Protein AF-A0A5J4RG48-F1 (afdb_monomer_lite)

Foldseek 3Di:
DPDPCPVVVVCCCQCVVVVDDPPDDPVVVLVVLLVVLLVVQVQAAEEQEQAVDPVSVVVQVSNCSNHNPSYFYAYQDPPDGDGDGDD

Organism: NCBI:txid433724

InterPro domains:
  IPR014729 Rossmann-like alpha/beta/alpha sandwich fold [G3DSA:3.40.50.620] (23-82)
  IPR022310 NAD/GMP synthase [PF02540] (39-70)
  IPR025777 GMP synthetase ATP pyrophosphatase domain [PS51553] (24-87)

pLDDT: mean 89.51, std 14.86, range [40.81, 98.06]

Sequence (87 aa):
FHTEEGAQMLRNFAVDVCGCKQDWSPASFIETTVIQLKEQLGNDKVILGLSGGVDSSVTAVLLNKAIGENLTCIFVHAFEQYILFAE

Secondary structure (DSSP, 8-state):
--STTHHHHHHIIIIIIT---S---HHHHHHHHHHHHHHHHTT--EEEEE-SSHHHHHHHHHHHHHHGGGEEEEE--SSS---EE--

Radius of gyration: 19.22 Å; chains: 1; bounding box: 46×34×35 Å

Structure (mmCIF, N/CA/C/O backbone):
data_AF-A0A5J4RG48-F1
#
_entry.id   AF-A0A5J4RG48-F1
#
loop_
_atom_site.group_PDB
_atom_site.id
_atom_site.type_symbol
_atom_site.label_atom_id
_atom_site.label_alt_id
_atom_site.label_comp_id
_atom_site.label_asym_id
_atom_site.label_entity_id
_atom_site.label_seq_id
_atom_site.pdbx_PDB_ins_code
_atom_site.Cartn_x
_atom_site.Cartn_y
_atom_site.Cartn_z
_atom_site.occupancy
_atom_site.B_iso_or_equiv
_atom_site.auth_seq_id
_atom_site.auth_comp_id
_atom_site.auth_asym_id
_atom_site.auth_atom_id
_atom_site.pdbx_PDB_model_num
ATOM 1 N N . PHE A 1 1 ? 21.487 -6.181 -15.835 1.00 61.94 1 PHE A N 1
ATOM 2 C CA . PHE A 1 1 ? 22.133 -6.651 -14.596 1.00 61.94 1 PHE A CA 1
ATOM 3 C C . PHE A 1 1 ? 23.634 -6.529 -14.777 1.00 61.94 1 PHE A C 1
ATOM 5 O O . PHE A 1 1 ? 24.164 -7.163 -15.675 1.00 61.94 1 PHE A O 1
ATOM 12 N N . HIS A 1 2 ? 24.284 -5.638 -14.024 1.00 91.06 2 HIS A N 1
ATOM 13 C CA . HIS A 1 2 ? 25.719 -5.345 -14.184 1.00 91.06 2 HIS A CA 1
ATOM 14 C C . HIS A 1 2 ? 26.614 -6.178 -13.257 1.00 91.06 2 HIS A C 1
ATOM 16 O O . HIS A 1 2 ? 27.793 -6.346 -13.545 1.00 91.06 2 HIS A O 1
ATOM 22 N N . THR A 1 3 ? 26.038 -6.732 -12.188 1.00 94.38 3 THR A N 1
ATOM 23 C CA . THR A 1 3 ? 26.701 -7.649 -11.257 1.00 94.38 3 THR A CA 1
ATOM 24 C C . THR A 1 3 ? 25.905 -8.943 -11.233 1.00 94.38 3 THR A C 1
ATOM 26 O O . THR A 1 3 ? 24.740 -8.925 -10.836 1.00 94.38 3 THR A O 1
ATOM 29 N N . GLU A 1 4 ? 26.526 -10.035 -11.670 1.00 94.69 4 GLU A N 1
ATOM 30 C CA . GLU A 1 4 ? 25.896 -11.353 -11.835 1.00 94.69 4 GLU A CA 1
ATOM 31 C C . GLU A 1 4 ? 25.272 -11.855 -10.522 1.00 94.69 4 GLU A C 1
ATOM 33 O O . GLU A 1 4 ? 24.074 -12.112 -10.462 1.00 94.69 4 GLU A O 1
ATOM 38 N N . GLU A 1 5 ? 26.037 -11.810 -9.427 1.00 96.19 5 GLU A N 1
ATOM 39 C CA . GLU A 1 5 ? 25.617 -12.295 -8.101 1.00 96.19 5 GLU A CA 1
ATOM 40 C C . GLU A 1 5 ? 25.121 -11.185 -7.155 1.00 96.19 5 GLU A C 1
ATOM 42 O O . GLU A 1 5 ? 25.080 -11.347 -5.933 1.00 96.19 5 GLU A O 1
ATOM 47 N N . GLY A 1 6 ? 24.750 -10.017 -7.692 1.00 96.25 6 GLY A N 1
ATOM 48 C CA . GLY A 1 6 ? 24.386 -8.854 -6.871 1.00 96.25 6 GLY A CA 1
ATOM 49 C C . GLY A 1 6 ? 23.193 -9.116 -5.944 1.00 96.25 6 GLY A C 1
ATOM 50 O O . GLY A 1 6 ? 23.212 -8.739 -4.772 1.00 96.25 6 GLY A O 1
ATOM 51 N N . ALA A 1 7 ? 22.172 -9.817 -6.443 1.00 95.88 7 ALA A N 1
ATOM 52 C CA . ALA A 1 7 ? 20.999 -10.176 -5.649 1.00 95.88 7 ALA A CA 1
ATOM 53 C C . ALA A 1 7 ? 21.338 -11.183 -4.537 1.00 95.88 7 ALA A C 1
ATOM 55 O O . ALA A 1 7 ? 20.869 -11.031 -3.408 1.00 95.88 7 ALA A O 1
ATOM 56 N N . GLN A 1 8 ? 22.191 -12.172 -4.830 1.00 96.75 8 GLN A N 1
ATOM 57 C CA . GLN A 1 8 ? 22.632 -13.162 -3.847 1.00 96.75 8 GLN A CA 1
ATOM 58 C C . GLN A 1 8 ? 23.443 -12.503 -2.727 1.00 96.75 8 GLN A C 1
ATOM 60 O O . GLN A 1 8 ? 23.223 -12.792 -1.552 1.00 96.75 8 GLN A O 1
ATOM 65 N N . MET A 1 9 ? 24.329 -11.564 -3.073 1.00 97.06 9 MET A N 1
ATOM 66 C CA . MET A 1 9 ? 25.101 -10.794 -2.098 1.00 97.06 9 MET A CA 1
ATOM 67 C C . MET A 1 9 ? 24.191 -10.003 -1.147 1.00 97.06 9 MET A C 1
ATOM 69 O O . MET A 1 9 ? 24.364 -10.076 0.071 1.00 97.06 9 MET A O 1
ATOM 73 N N . LEU A 1 10 ? 23.190 -9.295 -1.685 1.00 96.75 10 LEU A N 1
ATOM 74 C CA . LEU A 1 10 ? 22.222 -8.542 -0.880 1.00 96.75 10 LEU A CA 1
ATOM 75 C C . LEU A 1 10 ? 21.381 -9.456 0.016 1.00 96.75 10 LEU A C 1
ATOM 77 O O . LEU A 1 10 ? 21.156 -9.128 1.181 1.00 96.75 10 LEU A O 1
ATOM 81 N N . ARG A 1 11 ? 20.956 -10.618 -0.496 1.00 97.00 11 ARG A N 1
ATOM 82 C CA . ARG A 1 11 ? 20.224 -11.618 0.288 1.00 97.00 11 ARG A CA 1
ATOM 83 C C . ARG A 1 11 ? 21.065 -12.124 1.459 1.00 97.00 11 ARG A C 1
ATOM 85 O O . ARG A 1 11 ? 20.572 -12.123 2.581 1.00 97.00 11 ARG A O 1
ATOM 92 N N . ASN A 1 12 ? 22.312 -12.529 1.208 1.00 97.75 12 ASN A N 1
ATOM 93 C CA . ASN A 1 12 ? 23.201 -13.049 2.250 1.00 97.75 12 ASN A CA 1
ATOM 94 C C . ASN A 1 12 ? 23.412 -12.016 3.360 1.00 97.75 12 ASN A C 1
ATOM 96 O O . ASN A 1 12 ? 23.360 -12.343 4.541 1.00 97.75 12 ASN A O 1
ATOM 100 N N . PHE A 1 13 ? 23.602 -10.751 2.987 1.00 98.00 13 PHE A N 1
ATOM 101 C CA . PHE A 1 13 ? 23.747 -9.682 3.963 1.00 98.00 13 PHE A CA 1
ATOM 102 C C . PHE A 1 13 ? 22.462 -9.462 4.775 1.00 98.00 13 PHE A C 1
ATOM 104 O O . PHE A 1 13 ? 22.482 -9.561 5.999 1.00 98.00 13 PHE A O 1
ATOM 111 N N . ALA A 1 14 ? 21.333 -9.206 4.109 1.00 97.56 14 ALA A N 1
ATOM 112 C CA . ALA A 1 14 ? 20.089 -8.863 4.795 1.00 97.56 14 ALA A CA 1
ATOM 113 C C . ALA A 1 14 ? 19.543 -10.025 5.643 1.00 97.56 14 ALA A C 1
ATOM 115 O O . ALA A 1 14 ? 19.100 -9.814 6.768 1.00 97.56 14 ALA A O 1
ATOM 116 N N . VAL A 1 15 ? 19.579 -11.252 5.125 1.00 97.56 15 VAL A N 1
ATOM 117 C CA . VAL A 1 15 ? 18.947 -12.415 5.764 1.00 97.56 15 VAL A CA 1
ATOM 118 C C . VAL A 1 15 ? 19.922 -13.140 6.679 1.00 97.56 15 VAL A C 1
ATOM 12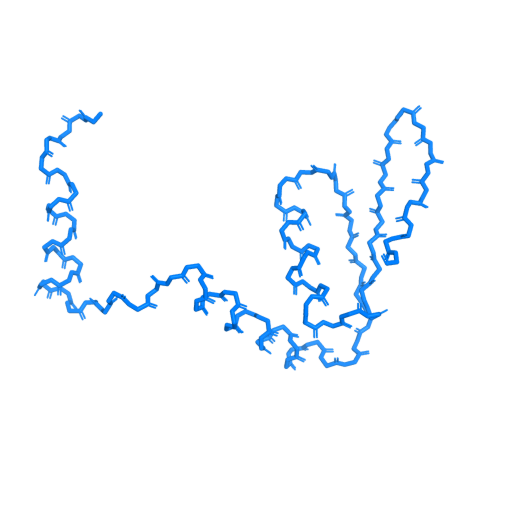0 O O . VAL A 1 15 ? 19.606 -13.359 7.844 1.00 97.56 15 VAL A O 1
ATOM 123 N N . ASP A 1 16 ? 21.104 -13.498 6.176 1.00 97.62 16 ASP A N 1
ATOM 124 C CA . ASP A 1 16 ? 21.997 -14.413 6.891 1.00 97.62 16 ASP A CA 1
ATOM 125 C C . ASP A 1 16 ? 22.900 -13.664 7.892 1.00 97.62 16 ASP A C 1
ATOM 127 O O . ASP A 1 16 ? 23.153 -14.170 8.982 1.00 97.62 16 ASP A O 1
ATOM 131 N N . VAL A 1 17 ? 23.351 -12.443 7.565 1.00 98.06 17 VAL A N 1
ATOM 132 C CA . VAL A 1 17 ? 24.192 -11.620 8.462 1.00 98.06 17 VAL A CA 1
ATOM 133 C C . VAL A 1 17 ? 23.351 -10.760 9.408 1.00 98.06 17 VAL A C 1
ATOM 135 O O . VAL A 1 17 ? 23.573 -10.783 10.617 1.00 98.06 17 VAL A O 1
ATOM 138 N N . CYS A 1 18 ? 22.393 -9.989 8.882 1.00 97.94 18 CYS A N 1
ATOM 139 C CA . CYS A 1 18 ? 21.550 -9.103 9.693 1.00 97.94 18 CYS A CA 1
ATOM 140 C C . CYS A 1 18 ? 20.370 -9.823 10.364 1.00 97.94 18 CYS A C 1
ATOM 142 O O . CYS A 1 18 ? 19.783 -9.272 11.294 1.00 97.94 18 CYS A O 1
ATOM 144 N N . GLY A 1 19 ? 20.005 -11.027 9.911 1.00 96.94 19 GLY A N 1
ATOM 145 C CA . GLY A 1 19 ? 18.884 -11.778 10.476 1.00 96.94 19 GLY A CA 1
ATOM 146 C C . GLY A 1 19 ? 17.505 -11.204 10.133 1.00 96.94 19 GLY A C 1
ATOM 147 O O . GLY A 1 19 ? 16.544 -11.475 10.857 1.00 96.94 19 GLY A O 1
ATOM 148 N N . CYS A 1 20 ? 17.375 -10.388 9.076 1.00 96.94 20 CYS A N 1
ATOM 149 C CA . CYS A 1 20 ? 16.084 -9.824 8.684 1.00 96.94 20 CYS A CA 1
ATOM 150 C C . CYS A 1 20 ? 15.122 -10.933 8.247 1.00 96.94 20 CYS A C 1
ATOM 152 O O . CYS A 1 20 ? 15.451 -11.787 7.418 1.00 96.94 20 CYS A O 1
ATOM 154 N N . LYS A 1 21 ? 13.895 -10.886 8.768 1.00 93.50 21 LYS A N 1
ATOM 155 C CA . LYS A 1 21 ? 12.820 -11.783 8.341 1.00 93.50 21 LYS A CA 1
ATOM 156 C C . LYS A 1 21 ? 12.342 -11.401 6.940 1.00 93.50 21 LYS A C 1
ATOM 158 O O . LYS A 1 21 ? 12.317 -10.231 6.573 1.00 93.50 21 LYS A O 1
ATOM 163 N N . GLN A 1 22 ? 11.947 -12.405 6.163 1.00 93.44 22 GLN A N 1
ATOM 164 C CA . GLN A 1 22 ? 11.352 -12.231 4.834 1.00 93.44 22 GLN A CA 1
ATOM 165 C C . GLN A 1 22 ? 9.818 -12.231 4.914 1.00 93.44 22 GLN A C 1
ATOM 167 O O . GLN A 1 22 ? 9.144 -12.937 4.172 1.00 93.44 22 GLN A O 1
ATOM 172 N N . ASP A 1 23 ? 9.265 -11.493 5.872 1.00 92.94 23 ASP A N 1
ATOM 173 C CA . ASP A 1 23 ? 7.822 -11.391 6.133 1.00 92.94 23 ASP A CA 1
ATOM 174 C C . ASP A 1 23 ? 7.168 -10.180 5.446 1.00 92.94 23 ASP A C 1
ATOM 176 O O . ASP A 1 23 ? 5.938 -10.040 5.428 1.00 92.94 23 ASP A O 1
ATOM 180 N N . TRP A 1 24 ? 7.977 -9.326 4.818 1.00 94.25 24 TRP A N 1
ATOM 181 C CA . TRP A 1 24 ? 7.469 -8.244 3.993 1.00 94.25 24 TRP A CA 1
ATOM 182 C C . TRP A 1 24 ? 6.931 -8.779 2.666 1.00 94.25 24 TRP A C 1
ATOM 184 O O . TRP A 1 24 ? 7.658 -9.346 1.848 1.00 94.25 24 TRP A O 1
ATOM 194 N N . SER A 1 25 ? 5.640 -8.561 2.439 1.00 95.06 25 SER A N 1
ATOM 195 C CA . SER A 1 25 ? 4.966 -8.853 1.182 1.00 95.06 25 SER A CA 1
ATOM 196 C C . SER A 1 25 ? 3.971 -7.735 0.867 1.00 95.06 25 SER A C 1
ATOM 198 O O . SER A 1 25 ? 3.476 -7.080 1.787 1.00 95.06 25 SER A O 1
ATOM 200 N N . PRO A 1 26 ? 3.599 -7.531 -0.407 1.00 93.62 26 PRO A N 1
ATOM 201 C CA . PRO A 1 26 ? 2.550 -6.575 -0.753 1.00 93.62 26 PRO A CA 1
ATOM 202 C C . PRO A 1 26 ? 1.218 -6.853 -0.039 1.00 93.62 26 PRO A C 1
ATOM 204 O O . PRO A 1 26 ? 0.521 -5.915 0.334 1.00 93.62 26 PRO A O 1
ATOM 207 N N . ALA A 1 27 ? 0.877 -8.125 0.196 1.00 94.19 27 ALA A N 1
ATOM 208 C CA . ALA A 1 27 ? -0.340 -8.505 0.912 1.00 94.19 27 ALA A CA 1
ATOM 209 C C . ALA A 1 27 ? -0.290 -8.080 2.389 1.00 94.19 27 ALA A C 1
ATOM 211 O O . ALA A 1 27 ? -1.188 -7.374 2.847 1.00 94.19 27 ALA A O 1
ATOM 212 N N . SER A 1 28 ? 0.791 -8.428 3.101 1.00 94.06 28 SER A N 1
ATOM 213 C CA . SER A 1 28 ? 0.969 -8.035 4.507 1.00 94.06 28 SER A CA 1
ATOM 214 C C . SER A 1 28 ? 1.066 -6.515 4.672 1.00 94.06 28 SER A C 1
ATOM 216 O O . SER A 1 28 ? 0.550 -5.966 5.648 1.00 94.06 28 SER A O 1
ATOM 218 N N . PHE A 1 29 ? 1.649 -5.817 3.692 1.00 95.56 29 PHE A N 1
ATOM 219 C CA . PHE A 1 29 ? 1.670 -4.356 3.651 1.00 95.56 29 PHE A CA 1
ATOM 220 C C . PHE A 1 29 ? 0.258 -3.766 3.543 1.00 95.56 29 PHE A C 1
ATOM 222 O O . PHE A 1 29 ? -0.108 -2.941 4.375 1.00 95.56 29 PHE A O 1
ATOM 229 N N . ILE A 1 30 ? -0.558 -4.216 2.580 1.00 96.12 30 ILE A N 1
ATOM 230 C CA . ILE A 1 30 ? -1.934 -3.721 2.405 1.00 96.12 30 ILE A CA 1
ATOM 231 C C . ILE A 1 30 ? -2.754 -3.919 3.684 1.00 96.12 30 ILE A C 1
ATOM 233 O O . ILE A 1 30 ? -3.405 -2.978 4.134 1.00 96.12 30 ILE A O 1
ATOM 237 N N . GLU A 1 31 ? -2.718 -5.115 4.275 1.00 95.69 31 GLU A N 1
ATOM 238 C CA . GLU A 1 31 ? -3.460 -5.420 5.505 1.00 95.69 31 GLU A CA 1
ATOM 239 C C . GLU A 1 31 ? -3.055 -4.491 6.653 1.00 95.69 31 GLU A C 1
ATOM 241 O O . GLU A 1 31 ? -3.910 -3.850 7.269 1.00 95.69 31 GLU A O 1
ATOM 246 N N . THR A 1 32 ? -1.748 -4.358 6.893 1.00 96.75 32 THR A N 1
ATOM 247 C CA . THR A 1 32 ? -1.219 -3.530 7.984 1.00 96.75 32 THR A CA 1
ATOM 248 C C . THR A 1 32 ? -1.551 -2.054 7.772 1.00 96.75 32 THR A C 1
ATOM 250 O O . THR A 1 32 ? -2.004 -1.382 8.697 1.00 96.75 32 THR A O 1
ATOM 253 N N . THR A 1 33 ? -1.383 -1.547 6.549 1.00 97.31 33 THR A N 1
ATOM 254 C CA . THR A 1 33 ? -1.668 -0.148 6.217 1.00 97.31 33 THR A CA 1
ATOM 255 C C . THR A 1 33 ? -3.153 0.180 6.349 1.00 97.31 33 THR A C 1
ATOM 257 O O . THR A 1 33 ? -3.491 1.227 6.892 1.00 97.31 33 THR A O 1
ATOM 260 N N . VAL A 1 34 ? -4.057 -0.700 5.908 1.00 97.38 34 VAL A N 1
ATOM 261 C CA . VAL A 1 34 ? -5.508 -0.477 6.044 1.00 97.38 34 VAL A CA 1
ATOM 262 C C . VAL A 1 34 ? -5.921 -0.399 7.516 1.00 97.38 34 VAL A C 1
ATOM 264 O O . VAL A 1 34 ? -6.700 0.482 7.880 1.00 97.38 34 VAL A O 1
ATOM 267 N N . ILE A 1 35 ? -5.376 -1.272 8.370 1.00 97.81 35 ILE A N 1
ATOM 268 C CA . ILE A 1 35 ? -5.637 -1.249 9.818 1.00 97.81 35 ILE A CA 1
ATOM 269 C C . ILE A 1 35 ? -5.148 0.068 10.428 1.00 97.81 35 ILE A C 1
ATOM 271 O O . ILE A 1 35 ? -5.925 0.759 11.083 1.00 97.81 35 ILE A O 1
ATOM 275 N N . GLN A 1 36 ? -3.900 0.453 10.148 1.00 98.00 36 GLN A N 1
ATOM 276 C CA . GLN A 1 36 ? -3.308 1.694 10.657 1.00 98.00 36 GLN A CA 1
ATOM 277 C C . GLN A 1 36 ? -4.100 2.934 10.231 1.00 98.00 36 GLN A C 1
ATOM 279 O O . GLN A 1 36 ? -4.374 3.805 11.052 1.00 98.00 36 GLN A O 1
ATOM 284 N N . LEU A 1 37 ? -4.510 3.006 8.960 1.00 97.62 37 LEU A N 1
ATOM 285 C CA . LEU A 1 37 ? -5.319 4.113 8.449 1.00 97.62 37 LEU A CA 1
ATOM 286 C C . LEU A 1 37 ? -6.679 4.185 9.146 1.00 97.62 37 LEU A C 1
ATOM 288 O O . LEU A 1 37 ? -7.121 5.272 9.507 1.00 97.62 37 LEU A O 1
ATOM 292 N N . LYS A 1 38 ? -7.330 3.040 9.373 1.00 96.94 38 LYS A N 1
ATOM 293 C CA . LYS A 1 38 ? -8.620 2.988 10.066 1.00 96.94 38 LYS A CA 1
ATOM 294 C C . LYS A 1 38 ? -8.508 3.435 11.526 1.00 96.94 38 LYS A C 1
ATOM 296 O O . LYS A 1 38 ? -9.373 4.166 11.999 1.00 96.94 38 LYS A O 1
ATOM 301 N N . GLU A 1 39 ? -7.450 3.029 12.226 1.00 97.56 39 GLU A N 1
ATOM 302 C CA . GLU A 1 39 ? -7.177 3.458 13.605 1.00 97.56 39 GLU A CA 1
ATOM 303 C C . GLU A 1 39 ? -6.851 4.951 13.690 1.00 97.56 39 GLU A C 1
ATOM 305 O O . GLU A 1 39 ? -7.341 5.640 14.581 1.00 97.56 39 GLU A O 1
ATOM 310 N N . GLN A 1 40 ? -6.051 5.456 12.750 1.00 97.62 40 GLN A N 1
ATOM 311 C CA . GLN A 1 40 ? -5.629 6.852 12.730 1.00 97.62 40 GLN A CA 1
ATOM 312 C C . GLN A 1 40 ? -6.771 7.808 12.366 1.00 97.62 40 GLN A C 1
ATOM 314 O O . GLN A 1 40 ? -6.856 8.891 12.937 1.00 97.62 40 GLN A O 1
ATOM 319 N N . LEU A 1 41 ? -7.610 7.440 11.394 1.00 96.69 41 LEU A N 1
ATOM 320 C CA . LEU A 1 41 ? -8.643 8.319 10.838 1.00 96.69 41 LEU A CA 1
ATOM 321 C C . LEU A 1 41 ? -10.000 8.150 11.529 1.00 96.69 41 LEU A C 1
ATOM 323 O O . LEU A 1 41 ? -10.803 9.077 11.529 1.00 96.69 41 LEU A O 1
ATOM 327 N N . GLY A 1 42 ? -10.284 6.983 12.116 1.00 94.56 42 GLY A N 1
ATOM 328 C CA . GLY A 1 42 ? -11.555 6.715 12.786 1.00 94.56 42 GLY A CA 1
ATOM 329 C C . GLY A 1 42 ? -12.763 7.012 11.889 1.00 94.56 42 GLY A C 1
ATOM 330 O O . GLY A 1 42 ? -12.995 6.317 10.901 1.00 94.56 42 GLY A O 1
ATOM 331 N N . ASN A 1 43 ? -13.526 8.051 12.248 1.00 95.12 43 ASN A N 1
ATOM 332 C CA . ASN A 1 43 ? -14.715 8.515 11.520 1.00 95.12 43 ASN A CA 1
ATOM 333 C C . ASN A 1 43 ? -14.509 9.866 10.808 1.00 95.12 43 ASN A C 1
ATOM 335 O O . ASN A 1 43 ? -15.485 10.496 10.392 1.00 95.12 43 ASN A O 1
ATOM 339 N N . ASP A 1 44 ? -13.267 10.332 10.690 1.00 97.00 44 ASP A N 1
ATOM 340 C CA . ASP A 1 44 ? -12.960 11.583 10.007 1.00 97.00 44 ASP A CA 1
ATOM 341 C C . ASP A 1 44 ? -13.227 11.467 8.506 1.00 97.00 44 ASP A C 1
ATOM 343 O O . ASP A 1 44 ? -13.005 10.425 7.884 1.00 97.00 44 ASP A O 1
ATOM 347 N N . LYS A 1 45 ? -13.676 12.573 7.907 1.00 96.31 45 LYS A N 1
ATOM 348 C CA . LYS A 1 45 ? -13.855 12.681 6.457 1.00 96.31 45 LYS A CA 1
ATOM 349 C C . LYS A 1 45 ? -12.559 13.135 5.796 1.00 96.31 45 LYS A C 1
ATOM 351 O O . LYS A 1 45 ? -11.971 14.135 6.207 1.00 96.31 45 LYS A O 1
ATOM 356 N N . VAL A 1 46 ? -12.148 12.441 4.740 1.00 96.81 46 VAL A N 1
ATOM 357 C CA . VAL A 1 46 ? -10.895 12.678 4.015 1.00 96.81 46 VAL A CA 1
ATOM 358 C C . VAL A 1 46 ? -11.191 13.089 2.581 1.00 96.81 46 VAL A C 1
ATOM 360 O O . VAL A 1 46 ? -11.998 12.465 1.900 1.00 96.81 46 VAL A O 1
ATOM 363 N N . ILE A 1 47 ? -10.500 14.121 2.099 1.00 95.62 47 ILE A N 1
ATOM 364 C CA . ILE A 1 47 ? -10.545 14.542 0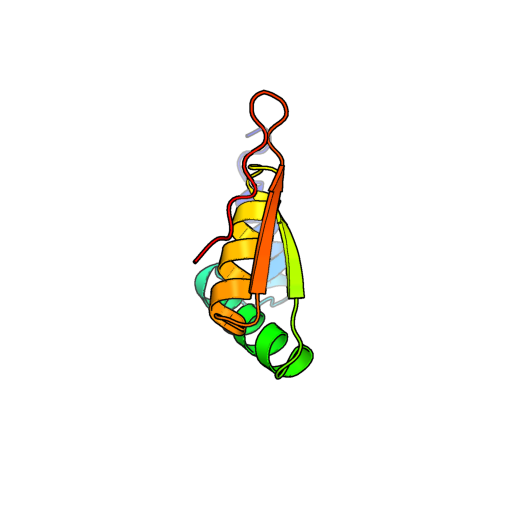.697 1.00 95.62 47 ILE A CA 1
ATOM 365 C C . ILE A 1 47 ? -9.222 14.166 0.030 1.00 95.62 47 ILE A C 1
ATOM 367 O O . ILE A 1 47 ? -8.154 14.494 0.546 1.00 95.62 47 ILE A O 1
ATOM 371 N N . LEU A 1 48 ? -9.291 13.519 -1.132 1.00 95.31 48 LEU A N 1
ATOM 372 C CA . LEU A 1 48 ? -8.131 13.156 -1.942 1.00 95.31 48 LEU A CA 1
ATOM 373 C C . LEU A 1 48 ? -8.213 13.808 -3.323 1.00 95.31 48 LEU A C 1
ATOM 375 O O . LEU A 1 48 ? -9.146 13.557 -4.080 1.00 95.31 48 LEU A O 1
ATOM 379 N N . GLY A 1 49 ? -7.202 14.595 -3.688 1.00 93.62 49 GLY A N 1
ATOM 380 C CA . GLY A 1 49 ? -7.013 15.025 -5.072 1.00 93.62 49 GLY A CA 1
ATOM 381 C C . GLY A 1 49 ? -6.519 13.859 -5.927 1.00 93.62 49 GLY A C 1
ATOM 382 O O . GLY A 1 49 ? -5.389 13.401 -5.757 1.00 93.62 49 GLY A O 1
ATOM 383 N N . LEU A 1 50 ? -7.352 13.379 -6.846 1.00 92.81 50 LEU A N 1
ATOM 384 C CA . LEU A 1 50 ? -7.005 12.324 -7.787 1.00 92.81 50 LEU A CA 1
ATOM 385 C C . LEU A 1 50 ? -6.416 12.966 -9.048 1.00 92.81 50 LEU A C 1
ATOM 387 O O . LEU A 1 50 ? -7.096 13.720 -9.739 1.00 92.81 50 LEU A O 1
ATOM 391 N N . SER A 1 51 ? -5.148 12.687 -9.354 1.00 89.69 51 SER A N 1
ATOM 392 C CA . SER A 1 51 ? -4.480 13.244 -10.543 1.00 89.69 51 SER A CA 1
ATOM 393 C C . SER A 1 51 ? -4.582 12.339 -11.772 1.00 89.69 51 SER A C 1
ATOM 395 O O . SER A 1 51 ? -4.244 12.756 -12.875 1.00 89.69 51 SER A O 1
ATOM 397 N N . GLY A 1 52 ? -5.005 11.084 -11.582 1.00 85.31 52 GLY A N 1
ATOM 398 C CA . GLY A 1 52 ? -4.914 10.022 -12.589 1.00 85.31 52 GLY A CA 1
ATOM 399 C C . GLY A 1 52 ? -3.552 9.315 -12.613 1.00 85.31 52 GLY A C 1
ATOM 400 O O . GLY A 1 52 ? -3.379 8.340 -13.338 1.00 85.31 52 GLY A O 1
ATOM 401 N N . GLY A 1 53 ? -2.587 9.762 -11.800 1.00 89.75 53 GLY A N 1
ATOM 402 C CA . GLY A 1 53 ? -1.317 9.066 -11.604 1.00 89.75 53 GLY A CA 1
ATOM 403 C C . GLY A 1 53 ? -1.466 7.808 -10.744 1.00 89.75 53 GLY A C 1
ATOM 404 O O . GLY A 1 53 ? -2.376 7.711 -9.909 1.00 89.75 53 GLY A O 1
ATOM 405 N N . VAL A 1 54 ? -0.533 6.867 -10.916 1.00 94.31 54 VAL A N 1
ATOM 406 C CA . VAL A 1 54 ? -0.512 5.579 -10.198 1.00 94.31 54 VAL A CA 1
ATOM 407 C C . VAL A 1 54 ? -0.529 5.787 -8.683 1.00 94.31 54 VAL A C 1
ATOM 409 O O . VAL A 1 54 ? -1.355 5.185 -8.005 1.00 94.31 54 VAL A O 1
ATOM 412 N N . ASP A 1 55 ? 0.285 6.705 -8.162 1.00 94.62 55 ASP A N 1
ATOM 413 C CA . ASP A 1 55 ? 0.396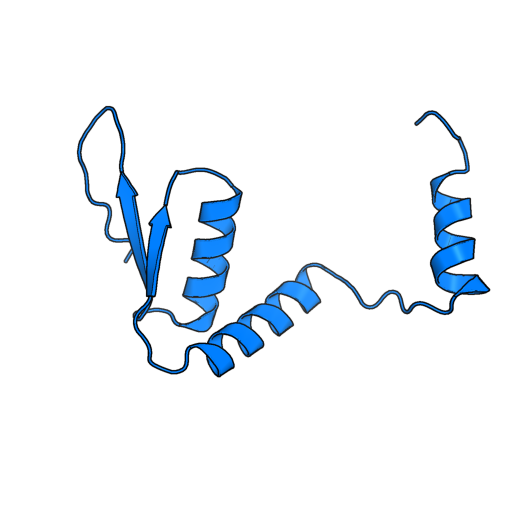 6.949 -6.718 1.00 94.62 55 ASP A CA 1
ATOM 414 C C . ASP A 1 55 ? -0.933 7.405 -6.101 1.00 94.62 55 ASP A C 1
ATOM 416 O O . ASP A 1 55 ? -1.399 6.838 -5.110 1.00 94.62 55 ASP A O 1
ATOM 420 N N . SER A 1 56 ? -1.589 8.394 -6.722 1.00 93.44 56 SER A N 1
ATOM 421 C CA . SER A 1 56 ? -2.892 8.894 -6.259 1.00 93.44 56 SER A CA 1
ATOM 422 C C . SER A 1 56 ? -3.986 7.828 -6.360 1.00 93.44 56 SER A C 1
ATOM 424 O O . SER A 1 56 ? -4.857 7.758 -5.498 1.00 93.44 56 SER A O 1
ATOM 426 N N . SER A 1 57 ? -3.896 6.940 -7.355 1.00 93.69 57 SER A N 1
ATOM 427 C CA . SER A 1 57 ? -4.856 5.852 -7.557 1.00 93.69 57 SER A CA 1
ATOM 428 C C . SER A 1 57 ? -4.686 4.748 -6.511 1.00 93.69 57 SER A C 1
ATOM 430 O O . SER A 1 57 ? -5.664 4.306 -5.913 1.00 93.69 57 SER A O 1
ATOM 432 N N . VAL A 1 58 ? -3.447 4.335 -6.225 1.00 95.75 58 VAL A N 1
ATOM 433 C CA . VAL A 1 58 ? -3.152 3.367 -5.156 1.00 95.75 58 VAL A CA 1
ATOM 434 C C . VAL A 1 58 ? -3.552 3.937 -3.794 1.00 95.75 58 VAL A C 1
ATOM 436 O O . VAL A 1 58 ? -4.170 3.236 -2.993 1.00 95.75 58 VAL A O 1
ATOM 439 N N . THR A 1 59 ? -3.280 5.224 -3.557 1.00 96.25 59 THR A N 1
ATOM 440 C CA . THR A 1 59 ? -3.700 5.928 -2.336 1.00 96.25 59 THR A CA 1
ATOM 441 C C . THR A 1 59 ? -5.222 5.925 -2.182 1.00 96.25 59 THR A C 1
ATOM 443 O O . THR A 1 59 ? -5.718 5.585 -1.109 1.00 96.25 59 THR A O 1
ATOM 446 N N . ALA A 1 60 ? -5.969 6.225 -3.253 1.00 96.00 60 ALA A N 1
ATOM 447 C CA . ALA A 1 60 ? -7.431 6.179 -3.250 1.00 96.00 60 ALA A CA 1
ATOM 448 C C . ALA A 1 60 ? -7.954 4.787 -2.874 1.00 96.00 60 ALA A C 1
ATOM 450 O O . ALA A 1 60 ? -8.837 4.663 -2.032 1.00 96.00 60 ALA A O 1
ATOM 451 N N . VAL A 1 61 ? -7.368 3.727 -3.440 1.00 95.44 61 VAL A N 1
ATOM 452 C CA . VAL A 1 61 ? -7.772 2.342 -3.152 1.00 95.44 61 VAL A CA 1
ATOM 453 C C . VAL A 1 61 ? -7.500 1.960 -1.695 1.00 95.44 61 VAL A C 1
ATOM 455 O O . VAL A 1 61 ? -8.346 1.321 -1.068 1.00 95.44 61 VAL A O 1
ATOM 458 N N . LEU A 1 62 ? -6.343 2.335 -1.141 1.00 97.19 62 LEU A N 1
ATOM 459 C CA . LEU A 1 62 ? -6.004 2.044 0.256 1.00 97.19 62 LEU A CA 1
ATOM 460 C C . LEU A 1 62 ? -6.913 2.798 1.233 1.00 97.19 62 LEU A C 1
ATOM 462 O O . LEU A 1 62 ? -7.425 2.191 2.172 1.00 97.19 62 LEU A O 1
ATOM 466 N N . LEU A 1 63 ? -7.166 4.087 0.987 1.00 97.12 63 LEU A N 1
ATOM 467 C CA . LEU A 1 63 ? -8.078 4.885 1.808 1.00 97.12 63 LEU A CA 1
ATOM 468 C C . LEU A 1 63 ? -9.517 4.371 1.704 1.00 97.12 63 LEU A C 1
ATOM 470 O O . LEU A 1 63 ? -10.168 4.201 2.729 1.00 97.12 63 LEU A O 1
ATOM 474 N N . ASN A 1 64 ? -9.994 4.030 0.505 1.00 96.19 64 ASN A N 1
ATOM 475 C CA . ASN A 1 64 ? -11.343 3.492 0.327 1.00 96.19 64 ASN A CA 1
ATOM 476 C C . ASN A 1 64 ? -11.525 2.167 1.088 1.00 96.19 64 ASN A C 1
ATOM 478 O O . ASN A 1 64 ? -12.533 1.957 1.755 1.00 96.19 64 ASN A O 1
ATOM 482 N N . LYS A 1 65 ? -10.511 1.289 1.078 1.00 95.81 65 LYS A N 1
ATOM 483 C CA . LYS A 1 65 ? -10.514 0.059 1.891 1.00 95.81 65 LYS A CA 1
ATOM 484 C C . LYS A 1 65 ? -10.552 0.331 3.400 1.00 95.81 65 LYS A C 1
ATOM 486 O O . LYS A 1 65 ? -11.091 -0.494 4.133 1.00 95.81 65 LYS A O 1
ATOM 491 N N . ALA A 1 66 ? -9.960 1.432 3.863 1.00 96.75 66 ALA A N 1
ATOM 492 C CA . ALA A 1 66 ? -9.872 1.763 5.283 1.00 96.75 66 ALA A CA 1
ATOM 493 C C . ALA A 1 66 ? -11.121 2.478 5.820 1.00 96.75 66 ALA A C 1
ATOM 495 O O . ALA A 1 66 ? -11.612 2.111 6.889 1.00 96.75 66 ALA A O 1
ATOM 496 N N . ILE A 1 67 ? -11.628 3.478 5.091 1.00 96.25 67 ILE A N 1
ATOM 497 C CA . ILE A 1 67 ? -12.652 4.418 5.579 1.00 96.25 67 ILE A CA 1
ATOM 498 C C . ILE A 1 67 ? -13.895 4.535 4.680 1.00 96.25 67 ILE A C 1
ATOM 500 O O . ILE A 1 67 ? -14.848 5.208 5.068 1.00 96.25 67 ILE A O 1
ATOM 504 N N . GLY A 1 68 ? -13.922 3.868 3.519 1.00 94.69 68 GLY A N 1
ATOM 505 C CA . GLY A 1 68 ? -15.094 3.779 2.640 1.00 94.69 68 GLY A CA 1
ATOM 506 C C . GLY A 1 68 ? -15.732 5.134 2.332 1.00 94.69 68 GLY A C 1
ATOM 507 O O . GLY A 1 68 ? -15.065 6.045 1.849 1.00 94.69 68 GLY A O 1
ATOM 508 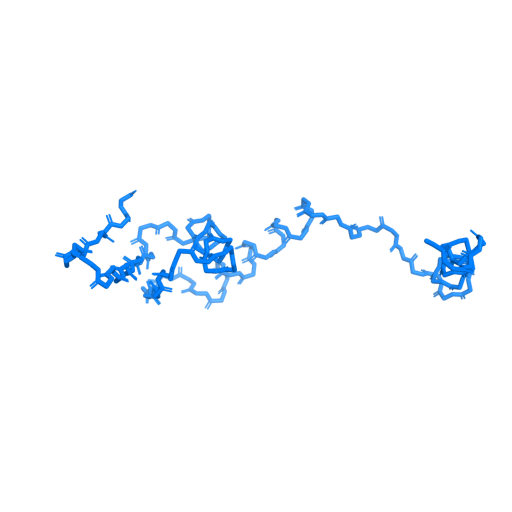N N . GLU A 1 69 ? -17.010 5.276 2.690 1.00 94.62 69 GLU A N 1
ATOM 509 C CA . GLU A 1 69 ? -17.849 6.464 2.452 1.00 94.62 69 GLU A CA 1
ATOM 510 C C . GLU A 1 69 ? -17.301 7.774 3.048 1.00 94.62 69 GLU A C 1
ATOM 512 O O . GLU A 1 69 ? -17.729 8.862 2.664 1.00 94.62 69 GLU A O 1
ATOM 517 N N . ASN A 1 70 ? -16.350 7.703 3.985 1.00 95.88 70 ASN A N 1
ATOM 518 C CA . ASN A 1 70 ? -15.692 8.890 4.528 1.00 95.88 70 ASN A CA 1
ATOM 519 C C . ASN A 1 70 ? -14.595 9.451 3.604 1.00 95.88 70 ASN A C 1
ATOM 521 O O . ASN A 1 70 ? -14.033 10.503 3.913 1.00 95.88 70 ASN A O 1
ATOM 525 N N . LEU A 1 71 ? -14.275 8.786 2.490 1.00 97.00 71 LEU A N 1
ATOM 526 C CA . LEU A 1 71 ? -13.344 9.277 1.477 1.00 97.00 71 LEU A CA 1
ATOM 527 C C . LEU A 1 71 ? -14.085 9.968 0.327 1.00 97.00 71 LEU A C 1
ATOM 529 O O . LEU A 1 71 ? -14.887 9.354 -0.366 1.00 97.00 71 LEU A O 1
ATOM 533 N N . THR A 1 72 ? -13.701 11.207 0.031 1.00 95.25 72 THR A N 1
ATOM 534 C CA . THR A 1 72 ? -14.133 11.929 -1.170 1.00 95.25 72 THR A CA 1
ATOM 535 C C . THR A 1 72 ? -12.946 12.144 -2.101 1.00 95.25 72 THR A C 1
ATOM 537 O O . THR A 1 72 ? -12.030 12.906 -1.788 1.00 95.25 72 THR A O 1
ATOM 540 N N . CYS A 1 73 ? -12.962 11.514 -3.276 1.00 93.38 73 CYS A N 1
ATOM 541 C CA . CYS A 1 73 ? -11.968 11.781 -4.316 1.00 93.38 73 CYS A CA 1
ATOM 542 C C . CYS A 1 73 ? -12.421 12.937 -5.218 1.00 93.38 73 CYS A C 1
ATOM 544 O O . CYS A 1 73 ? -13.574 12.985 -5.636 1.00 93.38 73 CYS A O 1
ATOM 546 N N . ILE A 1 74 ? -11.504 13.851 -5.534 1.00 91.06 74 ILE A N 1
ATOM 547 C CA . ILE A 1 74 ? -11.711 14.963 -6.463 1.00 91.06 74 ILE A CA 1
ATOM 548 C C . ILE A 1 74 ? -10.752 14.778 -7.629 1.00 91.06 74 ILE A C 1
ATOM 550 O O . ILE A 1 74 ? -9.547 14.982 -7.487 1.00 91.06 74 ILE A O 1
ATOM 554 N N . PHE A 1 75 ? -11.287 14.415 -8.787 1.00 87.56 75 PHE A N 1
ATOM 555 C CA . PHE A 1 75 ? -10.532 14.373 -10.033 1.00 87.56 75 PHE A CA 1
ATOM 556 C C . PHE A 1 75 ? -10.711 15.685 -10.799 1.00 87.56 75 PHE A C 1
ATOM 558 O O . PHE A 1 75 ? -11.837 16.136 -10.996 1.00 87.56 75 PHE A O 1
ATOM 565 N N . VAL A 1 76 ? -9.606 16.295 -11.234 1.00 82.00 76 VAL A N 1
ATOM 566 C CA . VAL A 1 76 ? -9.627 17.509 -12.063 1.00 82.00 76 VAL A CA 1
ATOM 567 C C . VAL A 1 76 ? -9.000 17.188 -13.410 1.00 82.00 76 VAL A C 1
ATOM 569 O O . VAL A 1 76 ? -7.794 16.966 -13.505 1.00 82.00 76 VAL A O 1
ATOM 572 N N . HIS A 1 77 ? -9.816 17.190 -14.461 1.00 74.2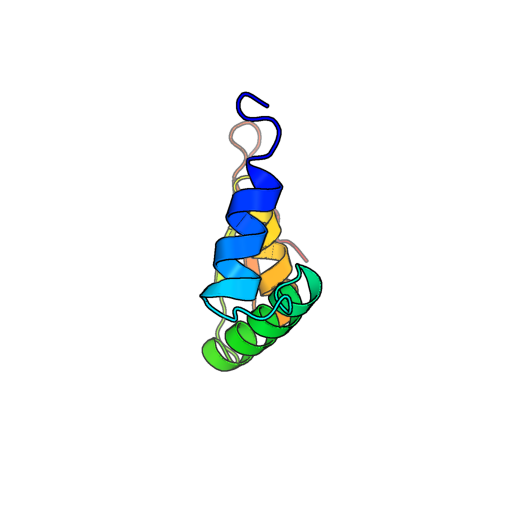5 77 HIS A N 1
ATOM 573 C CA . HIS A 1 77 ? -9.351 16.989 -15.827 1.00 74.25 77 HIS A CA 1
ATOM 574 C C . HIS A 1 77 ? -9.212 18.331 -16.556 1.00 74.25 77 HIS A C 1
ATOM 576 O O . HIS A 1 77 ? -10.124 19.155 -16.560 1.00 74.25 77 HIS A O 1
ATOM 582 N N . ALA A 1 78 ? -8.051 18.562 -17.174 1.00 65.69 78 ALA A N 1
ATOM 583 C CA . ALA A 1 78 ? -7.722 19.843 -17.803 1.00 65.69 78 ALA A CA 1
ATOM 584 C C . ALA A 1 78 ? -8.442 20.090 -19.144 1.00 65.69 78 ALA A C 1
ATOM 586 O O . ALA A 1 78 ? -8.476 21.228 -19.605 1.00 65.69 78 ALA A 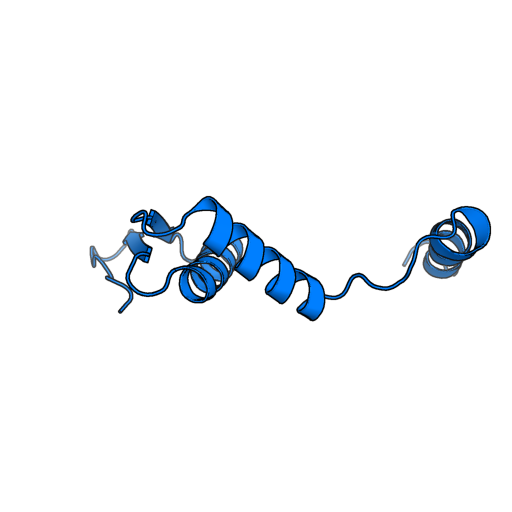O 1
ATOM 587 N N . PHE A 1 79 ? -9.014 19.052 -19.764 1.00 63.16 79 PHE A N 1
ATOM 588 C CA . PHE A 1 79 ? -9.660 19.151 -21.080 1.00 63.16 79 PHE A CA 1
ATOM 589 C C . PHE A 1 79 ? -11.196 19.112 -21.036 1.00 63.16 79 PHE A C 1
ATOM 591 O O . PHE A 1 79 ? -11.820 19.498 -22.015 1.00 63.16 79 PHE A O 1
ATOM 598 N N . GLU A 1 80 ? -11.801 18.735 -19.905 1.00 49.91 80 GLU A N 1
ATOM 599 C CA . GLU A 1 80 ? -13.247 18.799 -19.634 1.00 49.91 80 GLU A CA 1
ATOM 600 C C . GLU A 1 80 ? -13.455 18.842 -18.109 1.00 49.91 80 GLU A C 1
ATOM 602 O O . GLU A 1 80 ? -12.960 17.970 -17.397 1.00 49.91 80 GLU A O 1
ATOM 607 N N . GLN A 1 81 ? -14.161 19.850 -17.582 1.00 45.34 81 GLN A N 1
ATOM 608 C CA . GLN A 1 81 ? -14.429 19.966 -16.142 1.00 45.34 81 GLN A CA 1
ATOM 609 C C . GLN A 1 81 ? -15.544 19.001 -15.714 1.00 45.34 81 GLN A C 1
ATOM 611 O O . GLN A 1 81 ? -16.716 19.369 -15.707 1.00 45.34 81 GLN A O 1
ATOM 616 N N . TYR A 1 82 ? -15.182 17.787 -15.302 1.00 52.34 82 TYR A N 1
ATOM 617 C CA . TYR A 1 82 ? -16.070 16.916 -14.531 1.00 52.34 82 TYR A CA 1
ATOM 618 C C . TYR A 1 82 ? -15.487 16.705 -13.136 1.00 52.34 82 TYR A C 1
ATOM 620 O O . TYR A 1 82 ? -14.383 16.183 -12.996 1.00 52.34 82 TYR A O 1
ATOM 628 N N . ILE A 1 83 ? -16.237 17.095 -12.102 1.00 51.06 83 ILE A N 1
ATOM 629 C CA . ILE A 1 83 ? -16.000 16.611 -10.741 1.00 51.06 83 ILE A CA 1
ATOM 630 C C . ILE A 1 83 ? -16.527 15.177 -10.720 1.00 51.06 83 ILE A C 1
ATOM 632 O O . ILE A 1 83 ? -17.734 14.959 -10.636 1.00 51.06 83 ILE A O 1
ATOM 636 N N . LEU A 1 84 ? -15.633 14.198 -10.855 1.00 52.81 84 LEU A N 1
ATOM 637 C CA . LEU A 1 84 ? -15.984 12.808 -10.583 1.00 52.81 84 LEU A CA 1
ATOM 638 C C . LEU A 1 84 ? -15.976 12.623 -9.068 1.00 52.81 84 LEU A C 1
ATOM 640 O O . LEU A 1 84 ? -14.911 12.557 -8.457 1.00 52.81 84 LEU A O 1
ATOM 644 N N . PHE A 1 85 ? -17.166 12.565 -8.475 1.00 49.56 85 PHE A N 1
ATOM 645 C CA . PHE A 1 85 ? -17.337 11.959 -7.164 1.00 49.56 85 PHE A CA 1
ATOM 646 C C . PHE A 1 85 ? -17.178 10.453 -7.370 1.00 49.56 85 PHE A C 1
ATOM 648 O O . PHE A 1 85 ? -17.968 9.842 -8.087 1.00 49.56 85 PHE A O 1
ATOM 655 N N . ALA A 1 86 ? -16.101 9.879 -6.839 1.00 42.19 86 ALA A N 1
ATOM 656 C CA . ALA A 1 86 ? -15.971 8.431 -6.774 1.00 42.19 86 ALA A CA 1
ATOM 657 C C . ALA A 1 86 ? -16.990 7.928 -5.740 1.00 42.19 86 ALA A C 1
ATOM 659 O O . ALA A 1 86 ? -16.738 8.050 -4.542 1.00 42.19 86 ALA A O 1
ATOM 660 N N . GLU A 1 87 ? -18.151 7.474 -6.214 1.00 40.81 87 GLU A N 1
ATOM 661 C CA . GLU A 1 87 ? -19.014 6.543 -5.473 1.00 40.81 87 GLU A CA 1
ATOM 662 C C . GLU A 1 87 ? -18.384 5.143 -5.450 1.00 40.81 87 GLU A C 1
ATOM 664 O O . GLU A 1 87 ? -17.775 4.742 -6.474 1.00 40.81 87 GLU A O 1
#